Protein AF-A0A3Q4IBS6-F1 (afdb_monomer)

Organism: Neolamprologus brichardi (NCBI:txid32507)

InterPro domains:
  IPR001506 Peptidase M12A [PF01400] (56-153)
  IPR001506 Peptidase M12A [PR00480] (46-64)
  IPR001506 Peptidase M12A [PR00480] (65-82)
  IPR001506 Peptidase M12A [PR00480] (101-116)
  IPR001506 Peptidase M12A [PR00480] (140-153)
  IPR001506 Peptidase M12A [PS51864] (1-155)
  IPR006026 Peptidase, metallopeptidase [SM00235] (3-106)
  IPR024079 Metallopeptidase, catalytic domain superfamily [G3DSA:3.40.390.10] (32-155)

pLDDT: mean 76.87, std 23.4, range [33.5, 98.38]

Solvent-accessible surface area (backbone atoms only — not comparable to full-atom values): 9481 Å² total; per-residue (Å²): 112,81,68,61,60,57,56,59,58,55,57,60,57,64,72,73,66,75,85,84,50,72,68,61,52,52,56,50,49,54,59,54,55,68,62,61,77,82,52,80,96,73,50,75,64,55,70,47,42,32,57,45,52,45,51,48,40,45,75,73,68,52,71,49,48,68,20,33,70,68,29,77,76,43,36,46,75,36,69,92,28,37,39,75,89,48,48,76,81,60,45,66,41,97,53,84,61,81,94,54,81,89,54,56,61,22,40,46,17,66,35,38,35,56,63,26,71,42,87,80,24,61,17,46,41,41,44,94,55,66,80,61,71,49,33,48,49,88,50,76,27,75,65,49,54,48,49,53,32,63,75,70,63,58,73,83,83,84,123

Secondary structure (DSSP, 8-state):
-TTHHHHHHHHHHHTS---S-HHHHHHHHHHHHHHSSSS-S--HHHHHHHHHHHHHHHHTT---GGGSTTGGGTEEE-GGGB-GGGHHHHSPP----TT----TT-TTSPPTTTTBSSTT---EEESS-TT------SS--HHHHHHHHHHHTPPP---

Sequence (159 aa):
RKKQNKLQGNIITALLDDKTNFTAFYTLFFLLSFTVYIFSCSSLLGRIGDMQVVSLLHALGFYHEHTRSDRDQYIRVNWQNIIKYYYIDVYKKDSYNLNTKYDYSSVMHYGRTAFGITPQSETLTPIPNPNVPIGQNVGMSDIDILRVNILYKCKKYTG

Mean predicted aligned error: 13.79 Å

Radius of gyration: 20.55 Å; Cα contacts (8 Å, |Δi|>4): 164; chains: 1; bounding box: 35×49×47 Å

Nearest PDB structures (foldseek):
  3vtg-assembly1_A  TM=9.857E-01  e=2.477E-14  Oryzias latipes
  3lqb-assembly1_A  TM=9.936E-01  e=3.152E-13  Danio rerio
  3edg-assembly1_A  TM=9.488E-01  e=1.247E-09  Homo sapiens
  6bsl-assembly2_B  TM=9.496E-01  e=4.032E-09  Homo sapiens
  3edi-assembly1_A  TM=9.451E-01  e=7.252E-09  Homo sapiens

Foldseek 3Di:
DVVVVVVVVVVVVVVPPPPPPPPVVVVVVVVVVVVPPPDDPDDVVLVVVLVVQLVVLVVVPDAALQQAPCNVVWKDFPVVFADPVCVVNNHHDDDPLLPDDRDQPASSYQFQQPRGPDSPRRGIATPPDRPRGHHDSNDGDPRSVVSSCSSVVPDPPPD

Structure (mmCIF, N/CA/C/O backbone):
data_AF-A0A3Q4IBS6-F1
#
_entry.id   AF-A0A3Q4IBS6-F1
#
loop_
_atom_site.group_PDB
_atom_site.id
_atom_site.type_symbol
_atom_site.label_atom_id
_atom_site.label_alt_id
_atom_site.label_comp_id
_atom_site.label_asym_id
_atom_site.label_entity_id
_atom_site.label_seq_id
_atom_site.pdbx_PDB_ins_code
_atom_site.Cartn_x
_atom_site.Cartn_y
_atom_site.Cartn_z
_atom_site.occupancy
_atom_site.B_iso_or_equiv
_atom_site.auth_seq_id
_atom_site.auth_comp_id
_atom_site.auth_asym_id
_atom_site.auth_atom_id
_atom_site.pdbx_PDB_model_num
ATOM 1 N N . ARG A 1 1 ? 14.686 -3.847 27.732 1.00 46.44 1 ARG A N 1
ATOM 2 C CA . ARG A 1 1 ? 13.373 -3.153 27.638 1.00 46.44 1 ARG A CA 1
ATOM 3 C C . ARG A 1 1 ? 13.141 -2.086 28.719 1.00 46.44 1 ARG A C 1
ATOM 5 O O . ARG A 1 1 ? 12.964 -0.947 28.333 1.00 46.44 1 ARG A O 1
ATOM 12 N N . LYS A 1 2 ? 13.224 -2.346 30.038 1.00 35.75 2 LYS A N 1
ATOM 13 C CA . LYS A 1 2 ? 13.011 -1.277 31.057 1.00 35.75 2 LYS A CA 1
ATOM 14 C C . LYS A 1 2 ? 14.108 -0.186 31.143 1.00 35.75 2 LYS A C 1
ATOM 16 O O . LYS A 1 2 ? 13.806 0.919 31.569 1.00 35.75 2 LYS A O 1
ATOM 21 N N . LYS A 1 3 ? 15.356 -0.447 30.716 1.00 36.72 3 LYS A N 1
ATOM 22 C CA . LYS A 1 3 ? 16.445 0.563 30.720 1.00 36.72 3 LYS A CA 1
ATOM 23 C C . LYS A 1 3 ? 16.467 1.499 29.495 1.00 36.72 3 LYS A C 1
ATOM 25 O O . LYS A 1 3 ? 16.855 2.647 29.649 1.00 36.72 3 LYS A O 1
ATOM 30 N N . GLN A 1 4 ? 16.004 1.061 28.320 1.00 36.91 4 GLN A N 1
ATOM 31 C CA . GLN A 1 4 ? 15.943 1.914 27.115 1.00 36.91 4 GLN A CA 1
ATOM 32 C C . GLN A 1 4 ? 14.829 2.969 27.204 1.00 36.91 4 GLN A C 1
ATOM 34 O O . GLN A 1 4 ? 15.048 4.117 26.833 1.00 36.91 4 GLN A O 1
ATOM 39 N N . ASN A 1 5 ? 13.691 2.628 27.818 1.00 41.47 5 ASN A N 1
ATOM 40 C CA . ASN A 1 5 ? 12.583 3.573 28.004 1.00 41.47 5 ASN A CA 1
ATOM 41 C C . ASN A 1 5 ? 12.899 4.687 29.020 1.00 41.47 5 ASN A C 1
ATOM 43 O O . ASN A 1 5 ? 12.284 5.745 28.975 1.00 41.47 5 ASN A O 1
ATOM 47 N N . LYS A 1 6 ? 13.867 4.477 29.925 1.00 36.72 6 LYS A N 1
ATOM 48 C CA . LYS A 1 6 ? 14.287 5.497 30.901 1.00 36.72 6 LYS A CA 1
ATOM 49 C C . LYS A 1 6 ? 15.251 6.525 30.293 1.00 36.72 6 LYS A C 1
ATOM 51 O O . LYS A 1 6 ? 15.278 7.664 30.739 1.00 36.72 6 LYS A O 1
ATOM 56 N N . LEU A 1 7 ? 16.007 6.139 29.261 1.00 39.44 7 LEU A N 1
ATOM 57 C CA . LEU A 1 7 ? 16.933 7.035 28.564 1.00 39.44 7 LEU A CA 1
ATOM 58 C C . LEU A 1 7 ? 16.190 7.984 27.604 1.00 39.44 7 LEU A C 1
ATOM 60 O O . LEU A 1 7 ? 16.536 9.155 27.523 1.00 39.44 7 LEU A O 1
ATOM 64 N N . GLN A 1 8 ? 15.131 7.505 26.938 1.00 44.03 8 GLN A N 1
ATOM 65 C CA . GLN A 1 8 ? 14.317 8.323 26.024 1.00 44.03 8 GLN A CA 1
ATOM 66 C C . GLN A 1 8 ? 13.435 9.355 26.746 1.00 44.03 8 GLN A C 1
ATOM 68 O O . GLN A 1 8 ? 13.239 10.448 26.226 1.00 44.03 8 GLN A O 1
ATOM 73 N N . GLY A 1 9 ? 12.959 9.051 27.959 1.00 40.91 9 GLY A N 1
ATOM 74 C CA . GLY A 1 9 ? 12.194 10.010 28.765 1.00 40.91 9 GLY A CA 1
ATOM 75 C C . GLY A 1 9 ? 13.018 11.207 29.255 1.00 40.91 9 GLY A C 1
ATOM 76 O O . GLY A 1 9 ? 12.479 12.300 29.365 1.00 40.91 9 GLY A O 1
ATOM 77 N N . ASN A 1 10 ? 14.323 11.026 29.489 1.00 46.34 10 ASN A N 1
ATOM 78 C CA . ASN A 1 10 ? 15.194 12.072 30.042 1.00 46.34 10 ASN A CA 1
ATOM 79 C C . ASN A 1 10 ? 15.693 13.092 29.003 1.00 46.34 10 ASN A C 1
ATOM 81 O O . ASN A 1 10 ? 16.107 14.184 29.376 1.00 46.34 10 ASN A O 1
ATOM 85 N N . ILE A 1 11 ? 15.672 12.754 27.710 1.00 48.78 11 ILE A N 1
ATOM 86 C CA . ILE A 1 11 ? 16.112 13.666 26.638 1.00 48.78 11 ILE A CA 1
ATOM 87 C C . ILE A 1 11 ? 15.018 14.699 26.322 1.00 48.78 11 ILE A C 1
ATOM 89 O O . ILE A 1 11 ? 15.320 15.850 26.025 1.00 48.78 11 ILE A O 1
ATOM 93 N N . ILE A 1 12 ? 13.745 14.310 26.440 1.00 49.41 12 ILE A N 1
ATOM 94 C CA . ILE A 1 12 ? 12.601 15.188 26.153 1.00 49.41 12 ILE A CA 1
ATOM 95 C C . ILE A 1 12 ? 12.422 16.243 27.256 1.00 49.41 12 ILE A C 1
ATOM 97 O O . ILE A 1 12 ? 12.109 17.390 26.955 1.00 49.41 12 ILE A O 1
ATOM 101 N N . THR A 1 13 ? 12.687 15.902 28.520 1.00 46.09 13 THR A N 1
ATOM 102 C CA . THR A 1 13 ? 12.657 16.871 29.628 1.00 46.09 13 THR A CA 1
ATOM 103 C C . THR A 1 13 ? 13.809 17.873 29.578 1.00 46.09 13 THR A C 1
ATOM 105 O O . THR A 1 13 ? 13.608 19.023 29.947 1.00 46.09 13 THR A O 1
ATOM 108 N N . ALA A 1 14 ? 14.979 17.493 29.057 1.00 46.28 14 ALA A N 1
ATOM 109 C CA . ALA A 1 14 ? 16.118 18.406 28.918 1.00 46.28 14 ALA A CA 1
ATOM 110 C C . ALA A 1 14 ? 15.923 19.478 27.825 1.00 46.28 14 ALA A C 1
ATOM 112 O O . ALA A 1 14 ? 16.554 20.528 27.882 1.00 46.28 14 ALA A O 1
ATOM 113 N N . LEU A 1 15 ? 15.041 19.240 26.847 1.00 45.81 15 LEU A N 1
ATOM 114 C CA . LEU A 1 15 ? 14.749 20.188 25.761 1.00 45.81 15 LEU A CA 1
ATOM 115 C C . LEU A 1 15 ? 13.682 21.235 26.119 1.00 45.81 15 LEU A C 1
ATOM 117 O O . LEU A 1 15 ? 13.522 22.205 25.385 1.00 45.81 15 LEU A O 1
ATOM 121 N N . LEU A 1 16 ? 12.950 21.051 27.222 1.00 47.16 16 LEU A N 1
ATOM 122 C CA . LEU A 1 16 ? 11.844 21.930 27.623 1.00 47.16 16 LEU A CA 1
ATOM 123 C C . LEU A 1 16 ? 12.203 22.917 28.746 1.00 47.16 16 LEU A C 1
ATOM 125 O O . LEU A 1 16 ? 11.381 23.775 29.062 1.00 47.16 16 LEU A O 1
ATOM 129 N N . ASP A 1 17 ? 13.401 22.822 29.332 1.00 46.03 17 ASP A N 1
ATOM 130 C CA . ASP A 1 17 ? 13.779 23.600 30.525 1.00 46.03 17 ASP A CA 1
ATOM 131 C C . ASP A 1 17 ? 14.688 24.812 30.245 1.00 46.03 17 ASP A C 1
ATOM 133 O O . ASP A 1 17 ? 14.954 25.611 31.146 1.00 46.03 17 ASP A O 1
ATOM 137 N N . ASP A 1 18 ? 15.139 25.014 29.003 1.00 44.94 18 ASP A N 1
ATOM 138 C CA . ASP A 1 18 ? 16.001 26.154 28.677 1.00 44.94 18 ASP A CA 1
ATOM 139 C C . ASP A 1 18 ? 15.172 27.422 28.390 1.00 44.94 18 ASP A C 1
ATOM 141 O O . ASP A 1 18 ? 14.809 27.752 27.259 1.00 44.94 18 ASP A O 1
ATOM 145 N N . LYS A 1 19 ? 14.821 28.139 29.463 1.00 52.09 19 LYS A N 1
ATOM 146 C CA . LYS A 1 19 ? 14.021 29.380 29.458 1.00 52.09 19 LYS A CA 1
ATOM 147 C C . LYS A 1 19 ? 14.770 30.627 28.958 1.00 52.09 19 LYS A C 1
ATOM 149 O O . LYS A 1 19 ? 14.396 31.742 29.318 1.00 52.09 19 LYS A O 1
ATOM 154 N N . THR A 1 20 ? 15.812 30.496 28.143 1.00 53.62 20 THR A N 1
ATOM 155 C CA . THR A 1 20 ? 16.696 31.632 27.820 1.00 53.62 20 THR A CA 1
ATOM 156 C C . THR A 1 20 ? 16.458 32.315 26.471 1.00 53.62 20 THR A C 1
ATOM 158 O O . THR A 1 20 ? 17.222 33.210 26.127 1.00 53.62 20 THR A O 1
ATOM 161 N N . ASN A 1 21 ? 15.395 32.009 25.708 1.00 55.44 21 ASN A N 1
ATOM 162 C CA . ASN A 1 21 ? 15.214 32.669 24.399 1.00 55.44 21 ASN A CA 1
ATOM 163 C C . ASN A 1 21 ? 13.767 32.936 23.946 1.00 55.44 21 ASN A C 1
ATOM 165 O O . ASN A 1 21 ? 13.372 32.666 22.811 1.00 55.44 21 ASN A O 1
ATOM 169 N N . PHE A 1 22 ? 12.969 33.549 24.821 1.00 51.84 22 PHE A N 1
ATOM 170 C CA . PHE A 1 22 ? 11.589 33.945 24.505 1.00 51.84 22 PHE A CA 1
ATOM 171 C C . PHE A 1 22 ? 11.495 35.012 23.388 1.00 51.84 22 PHE A C 1
ATOM 173 O O . PHE A 1 22 ? 10.542 35.030 22.612 1.00 51.84 22 PHE A O 1
ATOM 180 N N . THR A 1 23 ? 12.511 35.869 23.243 1.00 50.31 23 THR A N 1
ATOM 181 C CA . THR A 1 23 ? 12.593 36.906 22.196 1.00 50.31 23 THR A CA 1
ATOM 182 C C . THR A 1 23 ? 13.031 36.367 20.834 1.00 50.31 23 THR A C 1
ATOM 184 O O . THR A 1 23 ? 12.546 36.856 19.816 1.00 50.31 23 THR A O 1
ATOM 187 N N . ALA A 1 24 ? 13.874 35.329 20.788 1.00 50.22 24 ALA A N 1
ATOM 188 C CA . ALA A 1 24 ? 14.234 34.647 19.541 1.00 50.22 24 ALA A CA 1
ATOM 189 C C . ALA A 1 24 ? 13.064 33.823 18.975 1.00 50.22 24 ALA A C 1
ATOM 191 O O . ALA A 1 24 ? 12.914 33.698 17.762 1.00 50.22 24 ALA A O 1
ATOM 192 N N . PHE A 1 25 ? 12.194 33.305 19.847 1.00 52.12 25 PHE A N 1
ATOM 193 C CA . PHE A 1 25 ? 11.015 32.543 19.437 1.00 52.12 25 PHE A CA 1
ATOM 194 C C . PHE A 1 25 ? 9.974 33.430 18.738 1.00 52.12 25 PHE A C 1
ATOM 196 O O . PHE A 1 25 ? 9.426 33.044 17.710 1.00 52.12 25 PHE A O 1
ATOM 203 N N . TYR A 1 26 ? 9.748 34.649 19.240 1.00 50.78 26 TYR A N 1
ATOM 204 C CA . TYR A 1 26 ? 8.784 35.589 18.655 1.00 50.78 26 TYR A CA 1
ATOM 205 C C . TYR A 1 26 ? 9.251 36.200 17.329 1.00 50.78 26 TYR A C 1
ATOM 207 O O . TYR A 1 26 ? 8.440 36.355 16.416 1.00 50.78 26 TYR A O 1
ATOM 215 N N . THR A 1 27 ? 10.541 36.514 17.182 1.00 52.41 27 THR A N 1
ATOM 216 C CA . THR A 1 27 ? 11.083 37.037 15.915 1.00 52.41 27 THR A CA 1
ATOM 217 C C . THR A 1 27 ? 11.102 35.967 14.826 1.00 52.41 27 THR A C 1
ATOM 219 O O . THR A 1 27 ? 10.762 36.260 13.679 1.00 52.41 27 THR A O 1
ATOM 222 N N . LEU A 1 28 ? 11.383 34.710 15.186 1.00 48.91 28 LEU A N 1
ATOM 223 C CA . LEU A 1 28 ? 11.278 33.571 14.275 1.00 48.91 28 LEU A CA 1
ATOM 224 C C . LEU A 1 28 ? 9.816 33.289 13.884 1.00 48.91 28 LEU A C 1
ATOM 226 O O . LEU A 1 28 ? 9.538 33.023 12.719 1.00 48.91 28 LEU A O 1
ATOM 230 N N . PHE A 1 29 ? 8.869 33.428 14.818 1.00 50.19 29 PHE A N 1
ATOM 231 C CA . PHE A 1 29 ? 7.439 33.252 14.545 1.00 50.19 29 PHE A CA 1
ATOM 232 C C . PHE A 1 29 ? 6.873 34.358 13.635 1.00 50.19 29 PHE A C 1
ATOM 234 O O . PHE A 1 29 ? 6.112 34.064 12.713 1.00 50.19 29 PHE A O 1
ATOM 241 N N . PHE A 1 30 ? 7.285 35.620 13.814 1.00 49.28 30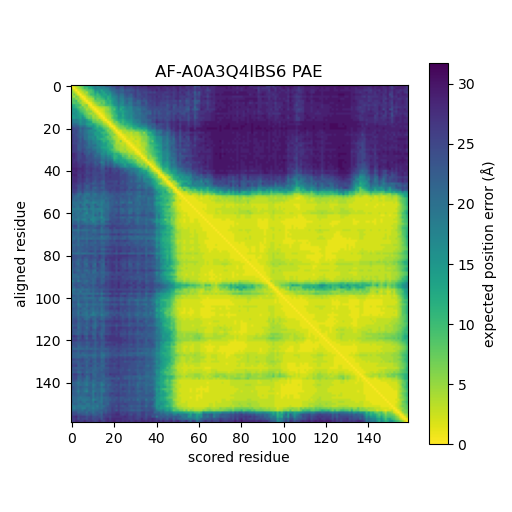 PHE A N 1
ATOM 242 C CA . PHE A 1 30 ? 6.863 36.731 12.945 1.00 49.28 30 PHE A CA 1
ATOM 243 C C . PHE A 1 30 ? 7.458 36.651 11.528 1.00 49.28 30 PHE A C 1
ATOM 245 O O . PHE A 1 30 ? 6.760 36.937 10.554 1.00 49.28 30 PHE A O 1
ATOM 252 N N . LEU A 1 31 ? 8.709 36.198 11.384 1.00 46.12 31 LEU A N 1
ATOM 253 C CA . LEU A 1 31 ? 9.345 35.984 10.075 1.00 46.12 31 LEU A CA 1
ATOM 254 C C . LEU A 1 31 ? 8.794 34.746 9.340 1.00 46.12 31 LEU A C 1
ATOM 256 O O . LEU A 1 31 ? 8.671 34.760 8.112 1.00 46.12 31 LEU A O 1
ATOM 260 N N . LEU A 1 32 ? 8.381 33.707 10.075 1.00 45.28 32 LEU A N 1
ATOM 261 C CA . LEU A 1 32 ? 7.654 32.556 9.522 1.00 45.28 32 LEU A CA 1
ATOM 262 C C . LEU A 1 32 ? 6.211 32.910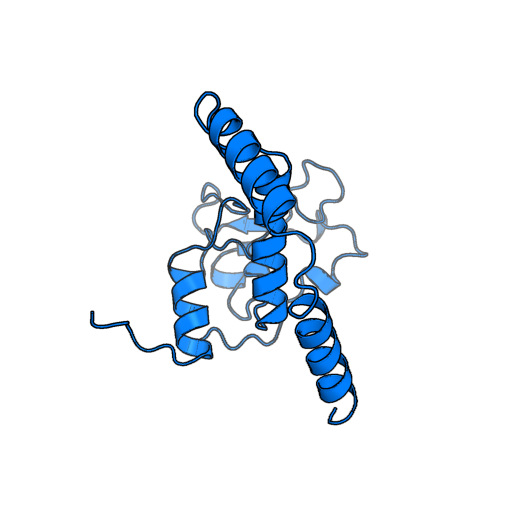 9.131 1.00 45.28 32 LEU A C 1
ATOM 264 O O . LEU A 1 32 ? 5.677 32.335 8.191 1.00 45.28 32 LEU A O 1
ATOM 268 N N . SER A 1 33 ? 5.584 33.890 9.787 1.00 46.19 33 SER A N 1
ATOM 269 C CA . SER A 1 33 ? 4.208 34.306 9.469 1.00 46.19 33 SER A CA 1
ATOM 270 C C . SER A 1 33 ? 4.114 35.117 8.170 1.00 46.19 33 SER A C 1
ATOM 272 O O . SER A 1 33 ? 3.136 34.995 7.436 1.00 46.19 33 SER A O 1
ATOM 274 N N . PHE A 1 34 ? 5.146 35.900 7.833 1.00 38.06 34 PHE A N 1
ATOM 275 C CA . PHE A 1 34 ? 5.176 36.703 6.600 1.00 38.06 34 PHE A CA 1
ATOM 276 C C . PHE A 1 34 ? 5.496 35.891 5.333 1.00 38.06 34 PHE A C 1
ATOM 278 O O . PHE A 1 34 ? 5.142 36.303 4.232 1.00 38.06 34 PHE A O 1
ATOM 285 N N . THR A 1 35 ? 6.121 34.718 5.468 1.00 40.62 35 THR A N 1
ATOM 286 C CA . THR A 1 35 ? 6.454 33.832 4.335 1.00 40.62 35 THR A CA 1
ATOM 287 C C . THR A 1 35 ? 5.346 32.833 3.990 1.00 40.62 35 THR A C 1
ATOM 289 O O . THR A 1 35 ? 5.343 32.280 2.893 1.00 40.62 35 THR A O 1
ATOM 292 N N . VAL A 1 36 ? 4.365 32.645 4.876 1.00 42.59 36 VAL A N 1
ATOM 293 C CA . VAL A 1 36 ? 3.233 31.723 4.675 1.00 42.59 36 VAL A CA 1
ATOM 294 C C . VAL A 1 36 ? 2.136 32.316 3.778 1.00 42.59 36 VAL A C 1
ATOM 296 O O . VAL A 1 36 ? 1.364 31.565 3.190 1.00 42.59 36 VAL A O 1
ATOM 299 N N . TYR A 1 37 ? 2.061 33.642 3.619 1.00 34.88 37 TYR A N 1
ATOM 300 C CA . TYR A 1 37 ? 0.877 34.277 3.021 1.00 34.88 37 TYR A CA 1
ATOM 301 C C . TYR A 1 37 ? 0.904 34.460 1.492 1.00 34.88 37 TYR A C 1
ATOM 303 O O . TYR A 1 37 ? -0.099 34.883 0.927 1.00 34.88 37 TYR A O 1
ATOM 311 N N . ILE A 1 38 ? 2.013 34.167 0.798 1.00 41.03 38 ILE A N 1
ATOM 312 C CA . ILE A 1 38 ? 2.137 34.504 -0.641 1.00 41.03 38 ILE A CA 1
ATOM 313 C C . ILE A 1 38 ? 2.384 33.294 -1.554 1.00 41.03 38 ILE A C 1
ATOM 315 O O . ILE A 1 38 ? 2.096 33.370 -2.745 1.00 41.03 38 ILE A O 1
ATOM 319 N N . PHE A 1 39 ? 2.808 32.140 -1.037 1.00 33.50 39 PHE A N 1
ATOM 320 C CA . PHE A 1 39 ? 2.999 30.954 -1.872 1.00 33.50 39 PHE A CA 1
ATOM 321 C C . PHE A 1 39 ? 2.354 29.734 -1.228 1.00 33.50 39 PHE A C 1
ATOM 323 O O . PHE A 1 39 ? 2.683 29.363 -0.104 1.00 33.50 39 PHE A O 1
ATOM 330 N N . SER A 1 40 ? 1.422 29.127 -1.967 1.00 37.69 40 SER A N 1
ATOM 331 C CA . SER A 1 40 ? 0.805 27.832 -1.692 1.00 37.69 40 SER A CA 1
ATOM 332 C C . SER A 1 40 ? 1.788 26.877 -1.013 1.00 37.69 40 SER A C 1
ATOM 334 O O . SER A 1 40 ? 2.902 26.689 -1.498 1.00 37.69 40 SER A O 1
ATOM 336 N N . CYS A 1 41 ? 1.373 26.300 0.119 1.00 38.22 41 CYS A N 1
ATOM 337 C CA . CYS A 1 41 ? 2.178 25.432 0.977 1.00 38.22 41 CYS A CA 1
ATOM 338 C C . CYS A 1 41 ? 2.866 24.324 0.159 1.00 38.22 41 CYS A C 1
ATOM 340 O O . CYS A 1 41 ? 2.261 23.333 -0.236 1.00 38.22 41 CYS A O 1
ATOM 342 N N . SER A 1 42 ? 4.137 24.533 -0.164 1.00 45.72 42 SER A N 1
ATOM 343 C CA . SER A 1 42 ? 4.987 23.602 -0.907 1.00 45.72 42 SER A CA 1
ATOM 344 C C . SER A 1 42 ? 6.428 23.826 -0.465 1.00 45.72 42 SER A C 1
ATOM 346 O O . SER A 1 42 ? 7.301 24.190 -1.248 1.00 45.72 42 SER A O 1
ATOM 348 N N . SER A 1 43 ? 6.681 23.668 0.835 1.00 42.66 43 SER A N 1
ATOM 349 C CA . SER A 1 43 ? 8.048 23.610 1.348 1.00 42.66 43 SER A CA 1
ATOM 350 C C . SER A 1 43 ? 8.634 22.215 1.098 1.00 42.66 43 SER A C 1
ATOM 352 O O . SER A 1 43 ? 7.923 21.209 1.106 1.00 42.66 43 SER A O 1
ATOM 354 N N . LEU A 1 44 ? 9.956 22.133 0.921 1.00 40.25 44 LEU A N 1
ATOM 355 C CA . LEU A 1 44 ? 10.701 20.866 0.893 1.00 40.25 44 LEU A CA 1
ATOM 356 C C . LEU A 1 44 ? 10.427 20.028 2.162 1.00 40.25 44 LEU A C 1
ATOM 358 O O . LEU A 1 44 ? 10.431 18.803 2.105 1.00 40.25 44 LEU A O 1
ATOM 362 N N . LEU A 1 45 ? 10.106 20.697 3.279 1.00 42.25 45 LEU A N 1
ATOM 363 C CA . LEU A 1 45 ? 9.634 20.079 4.516 1.00 42.25 45 LEU A CA 1
ATOM 364 C C . LEU A 1 45 ? 8.281 19.376 4.370 1.00 42.25 45 LEU A C 1
ATOM 366 O O . LEU A 1 45 ? 8.101 18.359 5.018 1.00 42.25 45 LEU A O 1
ATOM 370 N N . GLY A 1 46 ? 7.357 19.862 3.536 1.00 40.00 46 GLY A N 1
ATOM 371 C CA . GLY A 1 46 ? 6.105 19.158 3.227 1.00 40.00 46 GLY A CA 1
ATOM 372 C C . GLY A 1 46 ? 6.362 17.863 2.456 1.00 40.00 46 GLY A C 1
ATOM 373 O O . GLY A 1 46 ? 5.878 16.808 2.840 1.00 40.00 46 GLY A O 1
ATOM 374 N N . ARG A 1 47 ? 7.263 17.913 1.463 1.00 39.12 47 ARG A N 1
ATOM 375 C CA . ARG A 1 47 ? 7.696 16.730 0.691 1.00 39.12 47 ARG A CA 1
ATOM 376 C C . ARG A 1 47 ? 8.452 15.698 1.544 1.00 39.12 47 ARG A C 1
ATOM 378 O O . ARG A 1 47 ? 8.441 14.512 1.230 1.00 39.12 47 ARG A O 1
ATOM 385 N N . ILE A 1 48 ? 9.115 16.148 2.615 1.00 44.66 48 ILE A N 1
ATOM 386 C CA . ILE A 1 48 ? 9.701 15.293 3.663 1.00 44.66 48 ILE A CA 1
ATOM 387 C C . ILE A 1 48 ? 8.627 14.865 4.682 1.00 44.66 48 ILE A C 1
ATOM 389 O O . ILE A 1 48 ? 8.693 13.752 5.193 1.00 44.66 48 ILE A O 1
ATOM 393 N N . GLY A 1 49 ? 7.634 15.709 4.967 1.00 48.66 49 GLY A N 1
ATOM 394 C CA . GLY A 1 49 ? 6.533 15.478 5.908 1.00 48.66 49 GLY A CA 1
ATOM 395 C C . GLY A 1 49 ? 5.705 14.250 5.549 1.00 48.66 49 GLY A C 1
ATOM 396 O O . GLY A 1 49 ? 5.383 13.441 6.410 1.00 48.66 49 GLY A O 1
ATOM 397 N N . ASP A 1 50 ? 5.502 14.026 4.262 1.00 58.19 50 ASP A N 1
ATOM 398 C CA . ASP A 1 50 ? 4.877 12.827 3.705 1.00 58.19 50 ASP A CA 1
ATOM 399 C C . ASP A 1 50 ? 5.628 11.535 4.092 1.00 58.19 50 ASP A C 1
ATOM 401 O O . ASP A 1 50 ? 5.051 10.554 4.570 1.00 58.19 50 ASP A O 1
ATOM 405 N N . MET A 1 51 ? 6.962 11.560 3.993 1.00 66.69 51 MET A N 1
ATOM 406 C CA . MET A 1 51 ? 7.828 10.475 4.469 1.00 66.69 51 MET A CA 1
ATOM 407 C C . MET A 1 51 ? 7.826 10.369 6.005 1.00 66.69 51 MET A C 1
ATOM 409 O O . MET A 1 51 ? 7.980 9.269 6.550 1.00 66.69 51 MET A O 1
ATOM 413 N N . GLN A 1 52 ? 7.625 11.483 6.720 1.00 77.25 52 GLN A N 1
ATOM 414 C CA . GLN A 1 52 ? 7.473 11.484 8.179 1.00 77.25 52 GLN A CA 1
ATOM 415 C C . GLN A 1 52 ? 6.180 10.782 8.609 1.00 77.25 52 GLN A C 1
ATOM 417 O O . GLN A 1 52 ? 6.225 10.022 9.574 1.00 77.25 52 GLN A O 1
ATOM 422 N N . VAL A 1 53 ? 5.064 10.955 7.888 1.00 84.38 53 VAL A N 1
ATOM 423 C CA . VAL A 1 53 ? 3.795 10.259 8.181 1.00 84.38 53 VAL A CA 1
ATOM 424 C C . VAL A 1 53 ? 3.971 8.745 8.059 1.00 84.38 53 VAL A C 1
ATOM 426 O O . VAL A 1 53 ? 3.633 8.012 8.989 1.00 84.38 53 VAL A O 1
ATOM 429 N N . VAL A 1 54 ? 4.576 8.273 6.965 1.00 87.44 54 VAL A N 1
ATOM 430 C CA . VAL A 1 54 ? 4.884 6.842 6.773 1.00 87.44 54 VAL A CA 1
ATOM 431 C C . VAL A 1 54 ? 5.793 6.318 7.888 1.00 87.44 54 VAL A C 1
ATOM 433 O O . VAL A 1 54 ? 5.555 5.250 8.452 1.00 87.44 54 VAL A O 1
ATOM 436 N N . SER A 1 55 ? 6.824 7.085 8.251 1.00 87.31 55 SER A N 1
ATOM 437 C CA . SER A 1 55 ? 7.760 6.712 9.319 1.00 87.31 55 SER A CA 1
ATOM 438 C C . SER A 1 55 ? 7.082 6.643 10.690 1.00 87.31 55 SER A C 1
ATOM 440 O O . SER A 1 55 ? 7.363 5.737 11.475 1.00 87.31 55 SER A O 1
ATOM 442 N N . LEU A 1 56 ? 6.158 7.564 10.974 1.00 89.50 56 LEU A N 1
ATOM 443 C CA . LEU A 1 56 ? 5.360 7.563 12.195 1.00 89.50 56 LEU A CA 1
ATOM 444 C C . LEU A 1 56 ? 4.432 6.347 12.244 1.00 89.50 56 LEU A C 1
ATOM 446 O O . LEU A 1 56 ? 4.390 5.663 13.261 1.00 89.50 56 LEU A O 1
ATOM 450 N N . LEU A 1 57 ? 3.736 6.026 11.152 1.00 90.81 57 LEU A N 1
ATOM 451 C CA . LEU A 1 57 ? 2.874 4.843 11.083 1.00 90.81 57 LEU A CA 1
ATOM 452 C C . LEU A 1 57 ? 3.670 3.544 11.267 1.00 90.81 57 LEU A C 1
ATOM 454 O O . LEU A 1 57 ? 3.231 2.664 12.009 1.00 90.81 57 LEU A O 1
ATOM 458 N N . HIS A 1 58 ? 4.877 3.445 10.701 1.00 91.19 58 HIS A N 1
ATOM 459 C CA . HIS A 1 58 ? 5.791 2.341 11.006 1.00 91.19 58 HIS A CA 1
ATOM 460 C C . HIS A 1 58 ? 6.146 2.275 12.500 1.00 91.19 58 HIS A C 1
ATOM 462 O O . HIS A 1 58 ? 6.114 1.193 13.087 1.00 91.19 58 HIS A O 1
ATOM 468 N N . ALA A 1 59 ? 6.443 3.412 13.141 1.00 90.38 59 ALA A N 1
ATOM 469 C CA . ALA A 1 59 ? 6.732 3.467 14.578 1.00 90.38 59 ALA A CA 1
ATOM 470 C C . ALA A 1 59 ? 5.519 3.076 15.446 1.00 90.38 59 ALA A C 1
ATOM 472 O O . ALA A 1 59 ? 5.689 2.497 16.520 1.00 90.38 59 ALA A O 1
ATOM 473 N N . LEU A 1 60 ? 4.304 3.342 14.959 1.00 88.56 60 LEU A N 1
ATOM 474 C CA . LEU A 1 60 ? 3.039 2.912 15.562 1.00 88.56 60 LEU A CA 1
ATOM 475 C C . LEU A 1 60 ? 2.705 1.430 15.288 1.00 88.56 60 LEU A C 1
ATOM 477 O O . LEU A 1 60 ? 1.743 0.904 15.843 1.00 88.56 60 LEU A O 1
ATOM 481 N N . GLY A 1 61 ? 3.508 0.736 14.475 1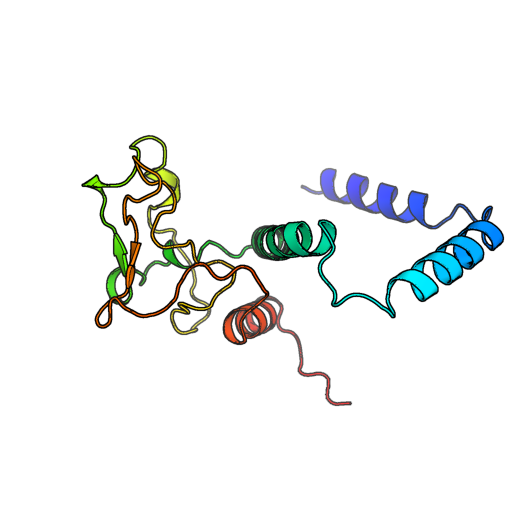.00 88.38 61 GLY A N 1
ATOM 482 C CA . GLY A 1 61 ? 3.386 -0.701 14.224 1.00 88.38 61 GLY A CA 1
ATOM 483 C C . GLY A 1 61 ? 2.592 -1.083 12.973 1.00 88.38 61 GLY A C 1
ATOM 484 O O . GLY A 1 61 ? 2.230 -2.249 12.827 1.00 88.38 61 GLY A O 1
ATOM 485 N N . PHE A 1 62 ? 2.324 -0.143 12.066 1.00 91.19 62 PHE A N 1
ATOM 486 C CA . PHE A 1 62 ? 1.706 -0.446 10.775 1.00 91.19 62 PHE A CA 1
ATOM 487 C C . PHE A 1 62 ? 2.744 -0.952 9.774 1.00 91.19 62 PHE A C 1
ATOM 489 O O . PHE A 1 62 ? 3.897 -0.540 9.812 1.00 91.19 62 PHE A O 1
ATOM 496 N N . TYR A 1 63 ? 2.334 -1.838 8.869 1.00 93.06 63 TYR A N 1
ATOM 497 C CA . TYR A 1 63 ? 3.149 -2.291 7.741 1.00 93.06 63 TYR A CA 1
ATOM 498 C C . TYR A 1 63 ? 2.623 -1.707 6.433 1.00 93.06 63 TYR A C 1
ATOM 500 O O . TYR A 1 63 ? 1.496 -1.219 6.371 1.00 93.06 63 TYR A O 1
ATOM 508 N N . HIS A 1 64 ? 3.433 -1.796 5.379 1.00 95.38 64 HIS A N 1
ATOM 509 C CA . HIS A 1 64 ? 3.012 -1.399 4.044 1.00 95.38 64 HIS A CA 1
ATOM 510 C C . HIS A 1 64 ? 1.782 -2.174 3.570 1.00 95.38 64 HIS A C 1
ATOM 512 O O . HIS A 1 64 ? 1.711 -3.396 3.731 1.00 95.38 64 HIS A O 1
ATOM 518 N N . GLU A 1 65 ? 0.850 -1.473 2.925 1.00 96.56 65 GLU A N 1
ATOM 519 C CA . GLU A 1 65 ? -0.450 -2.029 2.536 1.00 96.56 65 GLU A CA 1
ATOM 520 C C . GLU A 1 65 ? -0.307 -3.227 1.587 1.00 96.56 65 GLU A C 1
ATOM 522 O O . GLU A 1 65 ? -0.984 -4.244 1.745 1.00 96.56 65 GLU A O 1
ATOM 527 N N . HIS A 1 66 ? 0.662 -3.169 0.665 1.00 96.44 66 HIS A N 1
ATOM 528 C CA . HIS A 1 66 ? 0.938 -4.259 -0.275 1.00 96.44 66 HIS A CA 1
ATOM 529 C C . HIS A 1 66 ? 1.458 -5.527 0.412 1.00 96.44 66 HIS A C 1
ATOM 531 O O . HIS A 1 66 ? 1.482 -6.577 -0.224 1.00 9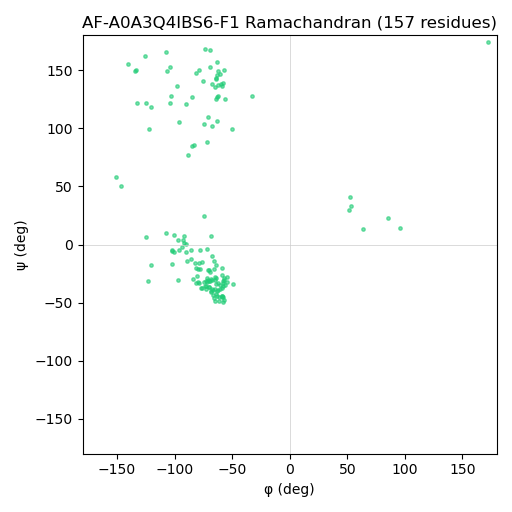6.44 66 HIS A O 1
ATOM 537 N N . THR A 1 67 ? 1.886 -5.469 1.678 1.00 96.06 67 THR A N 1
ATOM 538 C CA . THR A 1 67 ? 2.365 -6.641 2.434 1.00 96.06 67 THR A CA 1
ATOM 539 C C . THR A 1 67 ? 1.267 -7.362 3.205 1.00 96.06 67 THR A C 1
ATOM 541 O O . THR A 1 67 ? 1.559 -8.361 3.858 1.00 96.06 67 THR A O 1
ATOM 544 N N . ARG A 1 68 ? 0.011 -6.908 3.135 1.00 95.94 68 ARG A N 1
ATOM 545 C CA . ARG A 1 68 ? -1.088 -7.561 3.852 1.00 95.94 68 ARG A CA 1
ATOM 546 C C . ARG A 1 68 ? -1.245 -9.036 3.482 1.00 95.94 68 ARG A C 1
ATOM 548 O O . ARG A 1 68 ? -1.007 -9.449 2.346 1.00 95.94 68 ARG A O 1
ATOM 555 N N . SER A 1 69 ? -1.728 -9.828 4.433 1.00 95.25 69 SER A N 1
ATOM 556 C CA . SER A 1 69 ? -2.015 -11.256 4.246 1.00 95.25 69 SER A CA 1
ATOM 557 C C . SER A 1 69 ? -3.028 -11.544 3.119 1.00 95.25 69 SER A C 1
ATOM 559 O O . SER A 1 69 ? -2.893 -12.551 2.419 1.00 95.25 69 SER A O 1
ATOM 561 N N . ASP A 1 70 ? -3.979 -10.631 2.891 1.00 95.75 70 ASP A N 1
ATOM 562 C CA . ASP A 1 70 ? -5.050 -10.700 1.883 1.00 95.75 70 ASP A CA 1
ATOM 563 C C . ASP A 1 70 ? -4.739 -9.941 0.577 1.00 95.75 70 ASP A C 1
ATOM 565 O O . ASP A 1 70 ? -5.575 -9.904 -0.326 1.00 95.75 70 ASP A O 1
ATOM 569 N N . ARG A 1 71 ? -3.534 -9.366 0.430 1.00 96.69 71 ARG A N 1
ATOM 570 C CA . ARG A 1 71 ? -3.184 -8.464 -0.687 1.00 96.69 71 ARG A CA 1
ATOM 571 C C . ARG A 1 71 ? -3.371 -9.067 -2.081 1.00 96.69 71 ARG A C 1
ATOM 573 O O . ARG A 1 71 ? -3.681 -8.335 -3.014 1.00 96.69 71 ARG A O 1
ATOM 580 N N . ASP A 1 72 ? -3.240 -10.385 -2.229 1.00 97.19 72 ASP A N 1
ATOM 581 C CA . ASP A 1 72 ? -3.362 -11.068 -3.527 1.00 97.19 72 ASP A CA 1
ATOM 582 C C . ASP A 1 72 ? -4.798 -11.029 -4.102 1.00 97.19 72 ASP A C 1
ATOM 584 O O . ASP A 1 72 ? -5.003 -11.369 -5.264 1.00 97.19 72 ASP A O 1
ATOM 588 N N . GLN A 1 73 ? -5.796 -10.596 -3.317 1.00 97.44 73 GLN A N 1
ATOM 589 C CA . GLN A 1 73 ? -7.163 -10.334 -3.794 1.00 97.44 73 GLN A CA 1
ATOM 590 C C . GLN A 1 73 ? -7.322 -8.950 -4.453 1.00 97.44 73 GLN A C 1
ATOM 592 O O . GLN A 1 73 ? -8.316 -8.708 -5.136 1.00 97.44 73 GLN A O 1
ATOM 597 N N . TYR A 1 74 ? -6.362 -8.047 -4.239 1.00 98.06 74 TYR A N 1
ATOM 598 C CA . TYR A 1 74 ? -6.453 -6.620 -4.574 1.00 98.06 74 TYR A CA 1
ATOM 599 C C . TYR A 1 74 ? -5.325 -6.167 -5.500 1.00 98.06 74 TYR A C 1
ATOM 601 O O . TYR A 1 74 ? -5.497 -5.288 -6.339 1.00 98.06 74 TYR A O 1
ATOM 609 N N . ILE A 1 75 ? -4.153 -6.783 -5.393 1.00 98.31 75 ILE A N 1
ATOM 610 C CA . ILE A 1 75 ? -3.022 -6.488 -6.262 1.00 98.31 75 ILE A CA 1
ATOM 611 C C . ILE A 1 75 ? -2.385 -7.769 -6.782 1.00 98.31 75 ILE A C 1
ATOM 613 O O . ILE A 1 75 ? -2.345 -8.803 -6.119 1.00 98.31 75 ILE A O 1
ATOM 617 N N . ARG A 1 76 ? -1.812 -7.665 -7.975 1.00 98.31 76 ARG A N 1
ATOM 618 C CA . ARG A 1 76 ? -0.916 -8.654 -8.555 1.00 98.31 76 ARG A CA 1
ATOM 619 C C . ARG A 1 76 ? 0.515 -8.149 -8.441 1.00 98.31 76 ARG A C 1
ATOM 621 O O . ARG A 1 76 ? 0.822 -7.039 -8.876 1.00 98.31 76 ARG A O 1
ATOM 628 N N . VAL A 1 77 ? 1.387 -8.979 -7.877 1.00 98.19 77 VAL A N 1
ATOM 629 C CA . VAL A 1 77 ? 2.826 -8.708 -7.802 1.00 98.19 77 VAL A CA 1
ATOM 630 C C . VAL A 1 77 ? 3.520 -9.284 -9.037 1.00 98.19 77 VAL A C 1
ATOM 632 O O . VAL A 1 77 ? 3.469 -10.489 -9.284 1.00 98.19 77 VAL A O 1
ATOM 635 N N . ASN A 1 78 ? 4.186 -8.427 -9.808 1.00 98.00 78 ASN A N 1
ATOM 636 C CA . ASN A 1 78 ? 4.976 -8.793 -10.982 1.00 98.00 78 ASN A CA 1
ATOM 637 C C . ASN A 1 78 ? 6.416 -9.120 -10.552 1.00 98.00 78 ASN A C 1
ATOM 639 O O . ASN A 1 78 ? 7.326 -8.307 -10.710 1.00 98.00 78 ASN A O 1
ATOM 643 N N . TRP A 1 79 ? 6.629 -10.307 -9.981 1.00 97.62 79 TRP A N 1
ATOM 644 C CA . TRP A 1 79 ? 7.923 -10.739 -9.427 1.00 97.62 79 TRP A CA 1
ATOM 645 C C . TRP A 1 79 ? 9.101 -10.655 -10.404 1.00 97.62 79 TRP A C 1
ATOM 647 O O . TRP A 1 79 ? 10.224 -10.362 -9.996 1.00 97.62 79 TRP A O 1
ATOM 657 N N . GLN A 1 80 ? 8.843 -10.865 -11.694 1.00 97.56 80 GLN A N 1
ATOM 658 C CA . GLN A 1 80 ? 9.829 -10.759 -12.767 1.00 97.56 80 GLN A CA 1
ATOM 659 C C . GLN A 1 80 ? 10.355 -9.331 -12.972 1.00 97.56 80 GLN A C 1
ATOM 661 O O . GLN A 1 80 ? 11.436 -9.156 -13.523 1.00 97.56 80 GLN A O 1
ATOM 666 N N . ASN A 1 81 ? 9.602 -8.325 -12.519 1.00 97.81 81 ASN A N 1
ATOM 667 C CA . ASN A 1 81 ? 9.936 -6.910 -12.648 1.00 97.81 81 ASN A CA 1
ATOM 668 C C . ASN A 1 81 ? 10.627 -6.350 -11.396 1.00 97.81 81 ASN A C 1
ATOM 670 O O . ASN A 1 81 ? 11.039 -5.193 -11.413 1.00 97.81 81 ASN A O 1
ATOM 674 N N . ILE A 1 82 ? 10.752 -7.140 -10.323 1.00 96.81 82 ILE A N 1
ATOM 675 C CA . ILE A 1 82 ? 11.330 -6.721 -9.040 1.00 96.81 82 ILE A CA 1
ATOM 676 C C . ILE A 1 82 ? 12.798 -7.155 -8.958 1.00 96.81 82 ILE A C 1
ATOM 678 O O . ILE A 1 82 ? 13.143 -8.299 -9.267 1.00 96.81 82 ILE A O 1
ATOM 682 N N . ILE A 1 83 ? 13.670 -6.265 -8.481 1.00 96.00 83 ILE A N 1
ATOM 683 C CA . ILE A 1 83 ? 15.068 -6.608 -8.187 1.00 96.00 83 ILE A CA 1
ATOM 684 C C . ILE A 1 83 ? 15.091 -7.645 -7.057 1.00 96.00 83 ILE A C 1
ATOM 686 O O . ILE A 1 83 ? 14.568 -7.392 -5.973 1.00 96.00 83 ILE A O 1
ATOM 690 N N . LYS A 1 84 ? 15.747 -8.794 -7.276 1.00 95.31 84 LYS A N 1
ATOM 691 C CA . LYS A 1 84 ? 15.784 -9.930 -6.325 1.00 95.31 84 LYS A CA 1
ATOM 692 C C . LYS A 1 84 ? 16.143 -9.540 -4.886 1.00 95.31 84 LYS A C 1
ATOM 694 O O . LYS A 1 84 ? 15.615 -10.132 -3.951 1.00 95.31 84 LYS A O 1
ATOM 699 N N . TYR A 1 85 ? 17.007 -8.538 -4.713 1.00 95.25 85 TYR A N 1
ATOM 700 C CA . TYR A 1 85 ? 17.388 -7.996 -3.404 1.00 95.25 85 TYR A CA 1
ATOM 701 C C . TYR A 1 85 ? 16.182 -7.517 -2.571 1.00 95.25 85 TYR A C 1
ATOM 703 O O . TYR A 1 85 ? 16.164 -7.711 -1.361 1.00 95.25 85 TYR A O 1
ATOM 711 N N . TYR A 1 86 ? 15.144 -6.974 -3.213 1.00 94.44 86 TYR A N 1
ATOM 712 C CA . TYR A 1 86 ? 13.954 -6.424 -2.556 1.00 94.44 86 TYR A CA 1
ATOM 713 C C . TYR A 1 86 ? 12.807 -7.429 -2.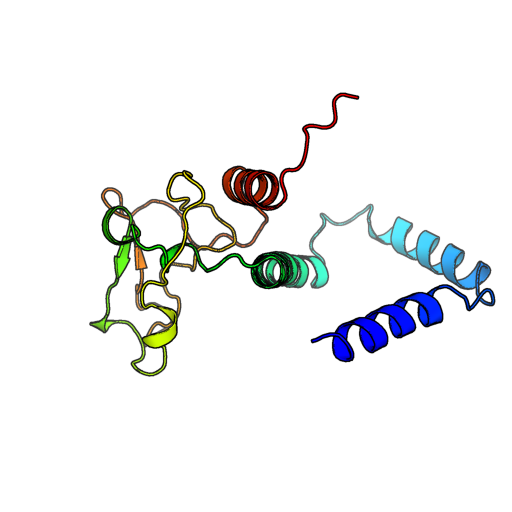375 1.00 94.44 86 TYR A C 1
ATOM 715 O O . TYR A 1 86 ? 11.720 -7.051 -1.948 1.00 94.44 86 TYR A O 1
ATOM 723 N N . TYR A 1 87 ? 12.996 -8.721 -2.675 1.00 93.88 87 TYR A N 1
ATOM 724 C CA . TYR A 1 87 ? 11.914 -9.709 -2.523 1.00 93.88 87 TYR A CA 1
ATOM 725 C C . TYR A 1 87 ? 11.384 -9.771 -1.086 1.00 93.88 87 TYR A C 1
ATOM 727 O O . TYR A 1 87 ? 10.177 -9.904 -0.883 1.00 93.88 87 TYR A O 1
ATOM 735 N N . ILE A 1 88 ? 12.266 -9.606 -0.096 1.00 92.50 88 ILE A N 1
ATOM 736 C CA . ILE A 1 88 ? 11.893 -9.605 1.322 1.00 92.50 88 ILE A CA 1
ATOM 737 C C . ILE A 1 88 ? 10.928 -8.469 1.689 1.00 92.50 88 ILE A C 1
ATOM 739 O O . ILE A 1 88 ? 10.029 -8.677 2.501 1.00 92.50 88 ILE A O 1
ATOM 743 N N . ASP A 1 89 ? 11.049 -7.314 1.034 1.00 91.88 89 ASP A N 1
ATOM 744 C CA . ASP A 1 89 ? 10.195 -6.142 1.259 1.00 91.88 89 ASP A CA 1
ATOM 745 C C . ASP A 1 89 ? 8.826 -6.265 0.570 1.00 91.88 89 ASP A C 1
ATOM 747 O O . ASP A 1 89 ? 7.875 -5.548 0.894 1.00 91.88 89 ASP A O 1
ATOM 751 N N . VAL A 1 90 ? 8.703 -7.197 -0.380 1.00 93.56 90 VAL A N 1
ATOM 752 C CA . VAL A 1 90 ? 7.474 -7.452 -1.143 1.00 93.56 90 VAL A CA 1
ATOM 753 C C . VAL A 1 90 ? 6.727 -8.689 -0.641 1.00 93.56 90 VAL A C 1
ATOM 755 O O . VAL A 1 90 ? 5.540 -8.850 -0.932 1.00 93.56 90 VAL A O 1
ATOM 758 N N . TYR A 1 91 ? 7.353 -9.571 0.139 1.00 95.00 91 TYR A N 1
ATOM 759 C CA . TYR A 1 91 ? 6.636 -10.698 0.734 1.00 95.00 91 TYR A CA 1
ATOM 760 C C . TYR A 1 91 ? 5.533 -10.246 1.697 1.00 95.00 91 TYR A C 1
ATOM 762 O O . TYR A 1 91 ? 5.599 -9.192 2.332 1.00 95.00 91 TYR A O 1
ATOM 770 N N . LYS A 1 92 ? 4.481 -11.069 1.778 1.00 95.31 92 LYS A N 1
ATOM 771 C CA . LYS A 1 92 ? 3.386 -10.851 2.722 1.00 95.31 92 LYS A CA 1
ATOM 772 C C . LYS A 1 92 ? 3.913 -10.958 4.149 1.00 95.31 92 LYS A C 1
ATOM 774 O O . LYS A 1 92 ? 4.753 -11.808 4.443 1.00 95.31 92 LYS A O 1
ATOM 779 N N . LYS A 1 93 ? 3.393 -10.112 5.027 1.00 89.94 93 LYS A N 1
ATOM 780 C CA . LYS A 1 93 ? 3.620 -10.160 6.467 1.00 89.94 93 LYS A CA 1
AT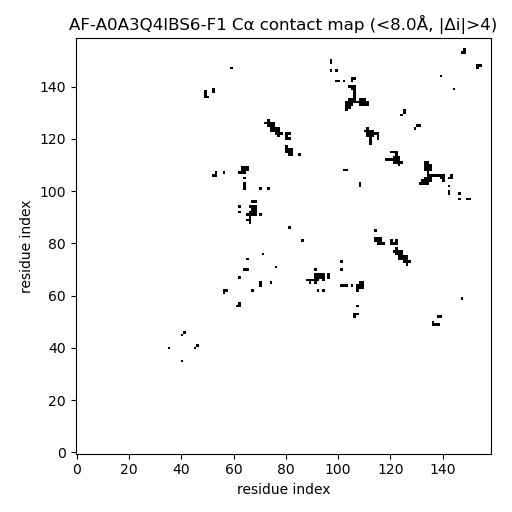OM 781 C C . LYS A 1 93 ? 2.385 -10.738 7.139 1.00 89.94 93 LYS A C 1
ATOM 783 O O . LYS A 1 93 ? 1.273 -10.624 6.622 1.00 89.94 93 LYS A O 1
ATOM 788 N N . ASP A 1 94 ? 2.590 -11.355 8.295 1.00 81.38 94 ASP A N 1
ATOM 789 C CA . ASP A 1 94 ? 1.481 -11.749 9.156 1.00 81.38 94 ASP A CA 1
ATOM 790 C C . ASP A 1 94 ? 0.885 -10.482 9.782 1.00 81.38 94 ASP A C 1
ATOM 792 O O . ASP A 1 94 ? 1.359 -9.967 10.796 1.00 81.38 94 ASP A O 1
ATOM 796 N N . SER A 1 95 ? -0.071 -9.888 9.069 1.00 76.19 95 SER A N 1
ATOM 797 C CA . SER A 1 95 ? -0.736 -8.656 9.463 1.00 76.19 95 SER A CA 1
ATOM 798 C C . SER A 1 95 ? -2.127 -8.965 9.995 1.00 76.19 95 SER A C 1
ATOM 800 O O . SER A 1 95 ? -2.992 -9.487 9.285 1.00 76.19 95 SER A O 1
ATOM 802 N N . TYR A 1 96 ? -2.383 -8.558 11.238 1.00 77.19 96 TYR A N 1
ATOM 803 C CA . TYR A 1 96 ? -3.752 -8.431 11.712 1.00 77.19 96 TYR A CA 1
ATOM 804 C C . TYR A 1 96 ? -4.363 -7.184 11.071 1.00 77.19 96 TYR A C 1
ATOM 806 O O . TYR A 1 96 ? -4.086 -6.058 11.474 1.00 77.19 96 TYR A O 1
ATOM 814 N N . ASN A 1 97 ? -5.208 -7.387 10.064 1.00 84.88 97 ASN A N 1
ATOM 815 C CA . ASN A 1 97 ? -5.792 -6.332 9.228 1.00 84.88 97 ASN A CA 1
ATOM 816 C C . ASN A 1 97 ? -6.796 -5.413 9.960 1.00 84.88 97 ASN A C 1
ATOM 818 O O . ASN A 1 97 ? -7.475 -4.605 9.322 1.00 84.88 97 ASN A O 1
ATOM 822 N N . LEU A 1 98 ? -6.931 -5.562 11.285 1.00 86.06 98 LEU A N 1
ATOM 823 C CA . LEU A 1 98 ? -7.831 -4.800 12.161 1.00 86.06 98 LEU A CA 1
ATOM 824 C C . LEU A 1 98 ? -9.288 -4.775 11.663 1.00 86.06 98 LEU A C 1
ATOM 826 O O . LEU A 1 98 ? -10.010 -3.813 11.900 1.00 86.06 98 LEU A O 1
ATOM 830 N N . ASN A 1 99 ? -9.708 -5.832 10.955 1.00 89.00 99 ASN A N 1
ATOM 831 C CA . ASN A 1 99 ? -11.012 -5.940 10.293 1.00 89.00 99 ASN A CA 1
ATOM 832 C C . ASN A 1 99 ? -11.335 -4.763 9.344 1.00 89.00 99 ASN A C 1
ATOM 834 O O . ASN A 1 99 ? -12.484 -4.349 9.201 1.00 89.00 99 ASN A O 1
ATOM 838 N N . THR A 1 100 ? -10.309 -4.200 8.706 1.00 93.38 100 THR A N 1
ATOM 839 C CA . THR A 1 100 ? -10.451 -3.119 7.725 1.00 93.38 100 THR A CA 1
ATOM 840 C C . THR A 1 100 ? -10.225 -3.626 6.306 1.00 93.38 100 THR A C 1
ATOM 842 O O . THR A 1 100 ? -9.444 -4.559 6.072 1.00 93.38 100 THR A O 1
ATOM 845 N N . LYS A 1 101 ? -10.903 -2.980 5.353 1.00 96.06 101 LYS A N 1
ATOM 846 C CA . LYS A 1 101 ? -10.733 -3.237 3.920 1.00 96.06 101 LYS A CA 1
ATOM 847 C C . LYS A 1 101 ? -9.307 -2.895 3.472 1.00 96.06 101 LYS A C 1
ATOM 849 O O . LYS A 1 101 ? -8.620 -2.102 4.124 1.00 96.06 101 LYS A O 1
ATOM 854 N N . TYR A 1 102 ? -8.891 -3.508 2.367 1.00 97.19 102 TYR A N 1
ATOM 855 C CA . TYR A 1 102 ? -7.676 -3.123 1.657 1.00 97.19 102 TYR A CA 1
ATOM 856 C C . TYR A 1 102 ? -7.837 -1.713 1.091 1.00 97.19 102 TYR A C 1
ATOM 858 O O . TYR A 1 102 ? -8.885 -1.394 0.522 1.00 97.19 102 TYR A O 1
ATOM 866 N N . ASP A 1 103 ? -6.815 -0.883 1.250 1.00 97.50 103 ASP A N 1
ATOM 867 C CA . ASP A 1 103 ? -6.869 0.526 0.892 1.00 97.50 103 ASP A CA 1
ATOM 868 C C . ASP A 1 103 ? -5.787 0.917 -0.121 1.00 97.50 103 ASP A C 1
ATOM 870 O O . ASP A 1 103 ? -4.643 1.204 0.224 1.00 97.50 103 ASP A O 1
ATOM 874 N N . TYR A 1 104 ? -6.175 1.005 -1.394 1.00 97.81 104 TYR A N 1
ATOM 875 C CA . TYR A 1 104 ? -5.301 1.485 -2.470 1.00 97.81 104 TYR A CA 1
ATOM 876 C C . TYR A 1 104 ? -4.780 2.914 -2.249 1.00 97.81 104 TYR A C 1
ATOM 878 O O . TYR A 1 104 ? -3.715 3.262 -2.760 1.00 97.81 104 TYR A O 1
ATOM 886 N N . SER A 1 105 ? -5.527 3.730 -1.499 1.00 96.56 105 SER A N 1
ATOM 887 C CA . SER A 1 105 ? -5.202 5.124 -1.196 1.00 96.56 105 SER A CA 1
ATOM 888 C C . SER A 1 105 ? -4.416 5.300 0.102 1.00 96.56 105 SER A C 1
ATOM 890 O O . SER A 1 105 ? -4.089 6.431 0.451 1.00 96.56 105 SER A O 1
ATOM 892 N N . SER A 1 106 ? -4.077 4.213 0.801 1.00 96.06 106 SER A N 1
ATOM 893 C CA . SER A 1 106 ? -3.283 4.285 2.027 1.00 96.06 106 SER A CA 1
ATOM 894 C C . SER A 1 106 ? -1.924 4.918 1.743 1.00 96.06 106 SER A C 1
ATOM 896 O O . SER A 1 106 ? -1.258 4.571 0.763 1.00 96.06 106 SER A O 1
ATOM 898 N N . VAL A 1 107 ? -1.475 5.795 2.642 1.00 95.19 107 VAL A N 1
ATOM 899 C CA . VAL A 1 107 ? -0.124 6.386 2.581 1.00 95.19 107 VAL A CA 1
ATOM 900 C C . VAL A 1 107 ? 0.965 5.318 2.750 1.00 95.19 107 VAL A C 1
ATOM 902 O O . VAL A 1 107 ? 2.125 5.515 2.396 1.00 95.19 107 VAL A O 1
ATOM 905 N N . MET A 1 108 ? 0.580 4.146 3.267 1.00 94.56 108 MET A N 1
ATOM 906 C CA . MET A 1 108 ? 1.438 2.978 3.440 1.00 94.56 108 MET A CA 1
ATOM 907 C C . MET A 1 108 ? 1.510 2.092 2.190 1.00 94.56 108 MET A C 1
ATOM 909 O O . MET A 1 108 ? 2.263 1.113 2.189 1.00 94.56 108 MET A O 1
ATOM 913 N N . HIS A 1 109 ? 0.751 2.380 1.130 1.00 96.94 109 HIS A N 1
ATOM 914 C CA . HIS A 1 109 ? 0.773 1.597 -0.103 1.00 96.94 109 HIS A CA 1
ATOM 915 C C . HIS A 1 109 ? 1.904 2.066 -1.026 1.00 96.94 109 HIS A C 1
ATOM 917 O O . HIS A 1 109 ? 1.974 3.235 -1.384 1.00 96.94 109 HIS A O 1
ATOM 923 N N . TYR A 1 110 ? 2.768 1.159 -1.489 1.00 96.12 110 TYR A N 1
ATOM 924 C CA . TYR A 1 110 ? 3.776 1.522 -2.490 1.00 96.12 110 TYR A CA 1
ATOM 925 C C . TYR A 1 110 ? 3.171 1.829 -3.862 1.00 96.12 110 TYR A C 1
ATOM 927 O O . TYR A 1 110 ? 2.131 1.294 -4.248 1.00 96.12 110 TYR A O 1
ATOM 935 N N . GLY A 1 111 ? 3.869 2.666 -4.628 1.00 95.88 111 GLY A N 1
ATOM 936 C CA . GLY A 1 111 ? 3.541 2.920 -6.026 1.00 95.88 111 GLY A CA 1
ATOM 937 C C . GLY A 1 111 ? 3.813 1.722 -6.937 1.00 95.88 111 GLY A C 1
ATOM 938 O O . GLY A 1 111 ? 4.508 0.771 -6.581 1.00 95.88 111 GLY A O 1
ATOM 939 N N . ARG A 1 112 ? 3.292 1.816 -8.161 1.00 97.25 112 ARG A N 1
ATOM 940 C CA . ARG A 1 112 ? 3.345 0.765 -9.192 1.00 97.25 112 ARG A CA 1
ATOM 941 C C . ARG A 1 112 ? 4.741 0.292 -9.558 1.00 97.25 112 ARG A C 1
ATOM 943 O O . ARG A 1 112 ? 4.879 -0.850 -9.965 1.00 97.25 112 ARG A O 1
ATOM 950 N N . THR A 1 113 ? 5.741 1.163 -9.474 1.00 96.44 113 THR A N 1
ATOM 951 C CA . THR A 1 113 ? 7.112 0.894 -9.935 1.00 96.44 113 THR A CA 1
ATOM 952 C C . THR A 1 113 ? 8.107 0.697 -8.792 1.00 96.44 113 THR A C 1
ATOM 954 O O . THR A 1 113 ? 9.317 0.631 -9.011 1.00 96.44 113 THR A O 1
ATOM 957 N N . ALA A 1 114 ? 7.618 0.592 -7.551 1.00 94.31 114 ALA A N 1
ATOM 958 C CA . ALA A 1 114 ? 8.474 0.384 -6.389 1.00 94.31 114 ALA A CA 1
ATOM 959 C C . ALA A 1 114 ? 9.289 -0.910 -6.536 1.00 94.31 114 ALA A C 1
ATOM 961 O O . ALA A 1 114 ? 8.749 -1.938 -6.937 1.00 94.31 114 ALA A O 1
ATOM 962 N N . PHE A 1 115 ? 10.579 -0.870 -6.192 1.00 94.75 115 PHE A N 1
ATOM 963 C CA . PHE A 1 115 ? 11.499 -2.018 -6.278 1.00 94.75 115 PHE A CA 1
ATOM 964 C C . PHE A 1 115 ? 11.751 -2.556 -7.701 1.00 94.75 115 PHE A C 1
ATOM 966 O O . PHE A 1 115 ? 12.290 -3.657 -7.860 1.00 94.75 115 PHE A O 1
ATOM 973 N N . GLY A 1 116 ? 11.358 -1.794 -8.725 1.00 95.50 116 GLY A N 1
ATOM 974 C CA . GLY A 1 116 ? 11.501 -2.162 -10.128 1.00 95.50 116 GLY A CA 1
ATOM 975 C C . GLY A 1 116 ? 12.954 -2.317 -10.573 1.00 95.50 116 GLY A C 1
ATOM 976 O O . GLY A 1 116 ? 13.831 -1.582 -10.124 1.00 95.50 116 GLY A O 1
ATOM 977 N N . ILE A 1 117 ? 13.207 -3.259 -11.487 1.00 96.25 117 ILE A N 1
ATOM 978 C CA . ILE A 1 117 ? 14.510 -3.422 -12.162 1.00 96.25 117 ILE A CA 1
ATOM 979 C C . ILE A 1 117 ? 14.865 -2.160 -12.958 1.00 96.25 117 ILE A C 1
ATOM 981 O O . ILE A 1 117 ? 16.030 -1.770 -13.014 1.00 96.25 117 ILE A O 1
ATOM 985 N N . THR A 1 118 ? 13.860 -1.503 -13.538 1.00 96.00 118 THR A N 1
ATOM 986 C CA . THR A 1 118 ? 13.972 -0.174 -14.142 1.00 96.00 118 THR A CA 1
ATOM 987 C C . THR A 1 118 ? 12.933 0.775 -13.533 1.00 96.00 118 THR A C 1
ATOM 989 O O . THR A 1 118 ? 11.942 0.313 -12.961 1.00 96.00 118 THR A O 1
ATOM 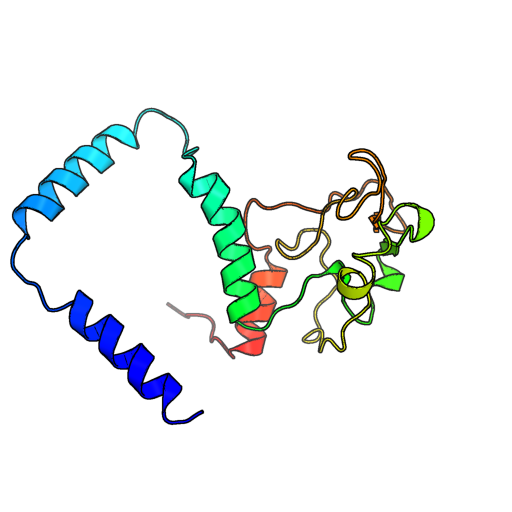992 N N . PRO A 1 119 ? 13.089 2.105 -13.675 1.00 91.94 119 PRO A N 1
ATOM 993 C CA . PRO A 1 119 ? 12.109 3.070 -13.164 1.00 91.94 119 PRO A CA 1
ATOM 994 C C . PRO A 1 119 ? 10.687 2.906 -13.733 1.00 91.94 119 PRO A C 1
ATOM 996 O O . PRO A 1 119 ? 9.729 3.396 -13.138 1.00 91.94 119 PRO A O 1
ATOM 999 N N . GLN A 1 120 ? 10.544 2.235 -14.881 1.00 95.19 120 GLN A N 1
ATOM 1000 C CA . GLN A 1 120 ? 9.275 1.980 -15.570 1.00 95.19 120 GLN A CA 1
ATOM 1001 C C . GLN A 1 120 ? 8.737 0.562 -15.331 1.00 95.19 120 GLN A C 1
ATOM 1003 O O . GLN A 1 120 ? 7.634 0.245 -15.772 1.00 95.19 120 GLN A O 1
ATOM 1008 N N . SER A 1 121 ? 9.499 -0.305 -14.660 1.00 95.88 121 SER A N 1
ATOM 1009 C CA . SER A 1 121 ? 9.073 -1.661 -14.331 1.00 95.88 121 SER A CA 1
ATOM 1010 C C . SER A 1 121 ? 7.864 -1.621 -13.401 1.00 95.88 121 SER A C 1
ATOM 1012 O O . SER A 1 121 ? 8.002 -1.339 -12.216 1.00 95.88 121 SER A O 1
ATOM 1014 N N . GLU A 1 122 ? 6.678 -1.940 -13.916 1.00 97.31 122 GLU A N 1
ATOM 1015 C CA . GLU A 1 122 ? 5.488 -2.089 -13.081 1.00 97.31 122 GLU A CA 1
ATOM 1016 C C . GLU A 1 122 ? 5.602 -3.368 -12.239 1.00 97.31 122 GLU A C 1
ATOM 1018 O O . GLU A 1 122 ? 5.534 -4.486 -12.754 1.00 97.31 122 GLU A O 1
ATOM 1023 N N . THR A 1 123 ? 5.790 -3.213 -10.934 1.00 97.81 123 THR A N 1
ATOM 1024 C CA . THR A 1 123 ? 5.955 -4.281 -9.945 1.00 97.81 123 THR A CA 1
ATOM 1025 C C . THR A 1 123 ? 4.655 -4.626 -9.227 1.00 97.81 123 THR A C 1
ATOM 1027 O O . THR A 1 123 ? 4.454 -5.788 -8.880 1.00 97.81 123 THR A O 1
ATOM 1030 N N . LEU A 1 124 ? 3.755 -3.655 -9.044 1.00 98.19 124 LEU A N 1
ATOM 1031 C CA . LEU A 1 124 ? 2.459 -3.828 -8.386 1.00 98.19 124 LEU A CA 1
ATOM 1032 C C . LEU A 1 124 ? 1.337 -3.345 -9.309 1.00 98.19 124 LEU A C 1
ATOM 1034 O O . LEU A 1 124 ? 1.300 -2.172 -9.677 1.00 98.19 124 LEU A O 1
ATOM 1038 N N . THR A 1 125 ? 0.396 -4.231 -9.632 1.00 98.38 125 THR A N 1
ATOM 1039 C CA . THR A 1 125 ? -0.755 -3.918 -10.491 1.00 98.38 125 THR A CA 1
ATOM 1040 C C . THR A 1 125 ? -2.063 -4.150 -9.730 1.00 98.38 125 THR A C 1
ATOM 1042 O O . THR A 1 125 ? -2.325 -5.292 -9.348 1.00 98.38 125 THR A O 1
ATOM 1045 N N . PRO A 1 126 ? -2.908 -3.124 -9.519 1.00 98.31 126 PRO A N 1
ATOM 1046 C CA . PRO A 1 126 ? -4.233 -3.303 -8.926 1.00 98.31 126 PRO A CA 1
ATOM 1047 C C . PRO A 1 126 ? -5.139 -4.216 -9.756 1.00 98.31 126 PRO A C 1
ATOM 1049 O O . PRO A 1 126 ? -5.077 -4.226 -10.986 1.00 98.31 126 PRO A O 1
ATOM 1052 N N . ILE A 1 127 ? -6.002 -4.971 -9.081 1.00 97.88 127 ILE A N 1
ATOM 1053 C CA . ILE A 1 127 ? -6.998 -5.858 -9.685 1.00 97.88 127 ILE A CA 1
ATOM 1054 C C . ILE A 1 127 ? -8.362 -5.682 -8.989 1.00 97.88 127 ILE A C 1
ATOM 1056 O O . ILE A 1 127 ? -8.422 -5.335 -7.813 1.00 97.88 127 ILE A O 1
ATOM 1060 N N . PRO A 1 128 ? -9.487 -5.878 -9.699 1.00 96.94 128 PRO A N 1
ATOM 1061 C CA . PRO A 1 128 ? -9.585 -6.199 -11.125 1.00 96.94 128 PRO A CA 1
ATOM 1062 C C . PRO A 1 128 ? -9.334 -4.993 -12.042 1.00 96.94 128 PRO A C 1
ATOM 1064 O O . PRO A 1 128 ? -9.108 -5.178 -13.232 1.00 96.94 128 PRO A O 1
ATOM 1067 N N . ASN A 1 129 ? -9.371 -3.769 -11.509 1.00 97.50 129 ASN A N 1
ATOM 1068 C CA . ASN A 1 129 ? -9.173 -2.555 -12.292 1.00 97.50 129 ASN A CA 1
ATOM 1069 C C . ASN A 1 129 ? -7.711 -2.080 -12.203 1.00 97.50 129 ASN A C 1
ATOM 1071 O O . ASN A 1 129 ? -7.339 -1.477 -11.194 1.00 97.50 129 ASN A O 1
ATOM 1075 N N . PRO A 1 130 ? -6.898 -2.256 -13.261 1.00 97.25 130 PRO A N 1
ATOM 1076 C CA . PRO A 1 130 ? -5.502 -1.851 -13.256 1.00 97.25 130 PRO A CA 1
ATOM 1077 C C . PRO A 1 130 ? -5.313 -0.339 -13.304 1.00 97.25 130 PRO A C 1
ATOM 1079 O O . PRO A 1 130 ? -4.173 0.083 -13.219 1.00 97.25 130 PRO A O 1
ATOM 1082 N N . ASN A 1 131 ? -6.358 0.487 -13.414 1.00 97.00 131 ASN A N 1
ATOM 1083 C CA . ASN A 1 131 ? -6.244 1.950 -13.462 1.00 97.00 131 ASN A CA 1
ATOM 1084 C C . ASN A 1 131 ? -6.393 2.624 -12.089 1.00 97.00 131 ASN A C 1
ATOM 1086 O O . ASN A 1 131 ? -6.271 3.842 -11.991 1.00 97.00 131 ASN A O 1
ATOM 1090 N N . VAL A 1 132 ? -6.645 1.859 -11.021 1.00 97.81 132 VAL A N 1
ATOM 1091 C CA . VAL A 1 132 ? -6.776 2.417 -9.666 1.00 97.81 132 VAL A CA 1
ATOM 1092 C C . VAL A 1 132 ? -5.456 3.084 -9.239 1.00 97.81 132 VAL A C 1
ATOM 1094 O O . VAL A 1 132 ? -4.399 2.455 -9.344 1.00 97.81 132 VAL A O 1
ATOM 1097 N N . PRO A 1 133 ? -5.458 4.349 -8.785 1.00 96.62 133 PRO A N 1
ATOM 1098 C CA . PRO A 1 133 ? -4.239 5.006 -8.326 1.00 96.62 133 PRO A CA 1
ATOM 1099 C C . PRO A 1 133 ? -3.729 4.360 -7.030 1.00 96.62 133 PRO A C 1
ATOM 1101 O O . PRO A 1 133 ? -4.513 4.055 -6.136 1.00 96.62 133 PRO A O 1
ATOM 1104 N N . ILE A 1 134 ? -2.412 4.163 -6.942 1.00 97.31 134 ILE A N 1
ATOM 1105 C CA . ILE A 1 134 ? -1.703 3.642 -5.763 1.00 97.31 134 ILE A CA 1
ATOM 1106 C C . ILE A 1 134 ? -0.382 4.393 -5.586 1.00 97.31 134 ILE A C 1
ATOM 1108 O O . ILE A 1 134 ? 0.177 4.889 -6.569 1.00 97.31 134 ILE A O 1
ATOM 1112 N N . GLY A 1 135 ? 0.147 4.434 -4.362 1.00 94.25 135 GLY A N 1
ATOM 1113 C CA . GLY A 1 135 ? 1.420 5.106 -4.077 1.00 94.25 135 GLY A CA 1
ATOM 1114 C C . GLY A 1 135 ? 1.305 6.598 -3.805 1.00 94.25 135 GLY A C 1
ATOM 1115 O O . GLY A 1 135 ? 2.281 7.318 -4.002 1.00 94.25 135 GLY A O 1
ATOM 1116 N N . GLN A 1 136 ? 0.124 7.070 -3.398 1.00 91.56 136 GLN A N 1
ATOM 1117 C CA . GLN A 1 136 ? -0.018 8.439 -2.920 1.00 91.56 136 GLN A CA 1
ATOM 1118 C C . GLN A 1 136 ? 0.814 8.625 -1.646 1.00 91.56 136 GLN A C 1
ATOM 1120 O O . GLN A 1 136 ? 0.900 7.719 -0.819 1.00 91.56 136 GLN A O 1
ATOM 1125 N N . ASN A 1 137 ? 1.419 9.796 -1.494 1.00 86.50 137 ASN A N 1
ATOM 1126 C CA . ASN A 1 137 ? 2.209 10.144 -0.321 1.00 86.50 137 ASN A CA 1
ATOM 1127 C C . ASN A 1 137 ? 1.731 11.433 0.361 1.00 86.50 137 ASN A C 1
ATOM 1129 O O . ASN A 1 137 ? 2.362 11.853 1.309 1.00 86.50 137 ASN A O 1
ATOM 1133 N N . VAL A 1 138 ? 0.615 12.027 -0.065 1.00 86.94 138 VAL A N 1
ATOM 1134 C CA . VAL A 1 138 ? 0.144 13.349 0.390 1.00 86.94 138 VAL A CA 1
ATOM 1135 C C . VAL A 1 138 ? -0.328 13.337 1.850 1.00 86.94 138 VAL A C 1
ATOM 1137 O O . VAL A 1 138 ? -0.247 14.348 2.542 1.00 86.94 138 VAL A O 1
ATOM 1140 N N . GLY A 1 139 ? -0.869 12.217 2.333 1.00 87.75 139 GLY A N 1
ATOM 1141 C CA . GLY A 1 139 ? -1.350 12.127 3.710 1.00 87.75 139 GLY A CA 1
ATOM 1142 C C . GLY A 1 139 ? -2.097 10.838 4.018 1.00 87.75 139 GLY A C 1
ATOM 1143 O O . GLY A 1 139 ? -2.342 10.026 3.133 1.00 87.75 139 GLY A O 1
ATOM 1144 N N . MET A 1 140 ? -2.454 10.643 5.290 1.00 92.19 140 MET A N 1
ATOM 1145 C CA . MET A 1 140 ? -3.213 9.468 5.735 1.00 92.19 140 MET A CA 1
ATOM 1146 C C . MET A 1 140 ? -4.592 9.413 5.077 1.00 92.19 140 MET A C 1
ATOM 1148 O O . MET A 1 140 ? -5.298 10.421 5.030 1.00 92.19 140 MET A O 1
ATOM 1152 N N . SER A 1 141 ? -4.996 8.225 4.635 1.00 95.12 141 SER A N 1
ATOM 1153 C CA . SER A 1 141 ? -6.375 7.977 4.226 1.00 95.12 141 SER A CA 1
ATOM 1154 C C . SER A 1 141 ? -7.313 7.887 5.438 1.00 95.12 141 SER A C 1
ATOM 1156 O O . SER A 1 141 ? -6.884 7.713 6.586 1.00 95.12 141 SER A O 1
ATOM 1158 N N . ASP A 1 142 ? -8.624 7.905 5.190 1.00 95.25 142 ASP A N 1
ATOM 1159 C CA . ASP A 1 142 ? -9.623 7.654 6.235 1.00 95.25 142 ASP A CA 1
ATOM 1160 C C . ASP A 1 142 ? -9.435 6.278 6.899 1.00 95.25 142 ASP A C 1
ATOM 1162 O O . ASP A 1 142 ? -9.688 6.116 8.097 1.00 95.25 142 ASP A O 1
ATOM 1166 N N . ILE A 1 143 ? -8.967 5.277 6.141 1.00 95.19 143 ILE A N 1
ATOM 1167 C CA . ILE A 1 143 ? -8.722 3.924 6.652 1.00 95.19 143 ILE A CA 1
ATOM 1168 C C . ILE A 1 143 ? -7.434 3.883 7.481 1.00 95.19 143 ILE A C 1
ATOM 1170 O O . ILE A 1 143 ? -7.424 3.214 8.515 1.00 95.19 143 ILE A O 1
ATOM 1174 N N . ASP A 1 144 ? -6.387 4.619 7.103 1.00 94.00 144 ASP A N 1
ATOM 1175 C CA . ASP A 1 144 ? -5.175 4.762 7.919 1.00 94.00 144 ASP A CA 1
ATOM 1176 C C . ASP A 1 144 ? -5.527 5.342 9.300 1.00 94.00 144 ASP A C 1
ATOM 1178 O O . ASP A 1 144 ? -5.201 4.754 10.335 1.00 94.00 144 ASP A O 1
ATOM 1182 N N . ILE A 1 145 ? -6.296 6.438 9.328 1.00 93.12 145 ILE A N 1
ATOM 1183 C CA . ILE A 1 145 ? -6.765 7.080 10.567 1.00 93.12 145 ILE A CA 1
ATOM 1184 C C . ILE A 1 145 ? -7.647 6.123 11.379 1.00 93.12 145 ILE A C 1
ATOM 1186 O O . ILE A 1 145 ? -7.482 5.986 12.596 1.00 93.12 145 ILE A O 1
ATOM 1190 N N . LEU A 1 146 ? -8.580 5.427 10.722 1.00 93.06 146 LEU A N 1
ATOM 1191 C CA . LEU A 1 146 ? -9.444 4.440 11.367 1.00 93.06 146 LEU A CA 1
ATOM 1192 C C . LEU A 1 146 ? -8.629 3.323 12.026 1.00 93.06 146 LEU A C 1
ATOM 1194 O O . LEU A 1 146 ? -8.903 2.960 13.169 1.00 93.06 146 LEU A O 1
ATOM 1198 N N . ARG A 1 147 ? -7.616 2.791 11.340 1.00 92.12 147 ARG A N 1
ATOM 1199 C CA . ARG A 1 147 ? -6.760 1.722 11.864 1.00 92.12 147 ARG A CA 1
ATOM 1200 C C . ARG A 1 147 ? -5.960 2.173 13.078 1.00 92.12 147 ARG A C 1
ATOM 1202 O O . ARG A 1 147 ? -5.908 1.429 14.057 1.00 92.12 147 ARG A O 1
ATOM 1209 N N . VAL A 1 148 ? -5.405 3.386 13.055 1.00 91.88 148 VAL A N 1
ATOM 1210 C CA . VAL A 1 148 ? -4.750 3.990 14.229 1.00 91.88 148 VAL A CA 1
ATOM 1211 C C . VAL A 1 148 ? -5.733 4.060 15.398 1.00 91.88 148 VAL A C 1
ATOM 1213 O O . VAL A 1 148 ? -5.427 3.593 16.495 1.00 91.88 148 VAL A O 1
ATOM 1216 N N . ASN A 1 149 ? -6.948 4.555 15.156 1.00 91.19 149 ASN A N 1
ATOM 1217 C CA . ASN A 1 149 ? -7.972 4.672 16.191 1.00 91.19 149 ASN A CA 1
ATOM 1218 C C . ASN A 1 149 ? -8.411 3.315 16.760 1.00 91.19 149 ASN A C 1
ATOM 1220 O O . ASN A 1 149 ? -8.592 3.202 17.972 1.00 91.19 149 ASN A O 1
ATOM 1224 N N . ILE A 1 150 ? -8.550 2.281 15.922 1.00 88.69 150 ILE A N 1
ATOM 1225 C CA . ILE A 1 150 ? -8.878 0.915 16.363 1.00 88.69 150 ILE A CA 1
ATOM 1226 C C . ILE A 1 150 ? -7.738 0.344 17.215 1.00 88.69 150 ILE A C 1
ATOM 1228 O O . ILE A 1 150 ? -7.990 -0.166 18.307 1.00 88.69 150 ILE A O 1
ATOM 1232 N N . LEU A 1 151 ? -6.492 0.447 16.741 1.00 89.81 151 LEU A N 1
ATOM 1233 C CA . LEU A 1 151 ? -5.325 -0.133 17.407 1.00 89.81 151 LEU A CA 1
ATOM 1234 C C . LEU A 1 151 ? -5.081 0.496 18.787 1.00 89.81 151 LEU A C 1
ATOM 1236 O O . LEU A 1 151 ? -4.864 -0.221 19.764 1.00 89.81 151 LEU A O 1
ATOM 1240 N N . TYR A 1 152 ? -5.176 1.825 18.878 1.00 89.88 152 TYR A N 1
ATOM 1241 C CA . TYR A 1 152 ? -4.948 2.579 20.116 1.00 89.88 152 TYR A CA 1
ATOM 1242 C C . TYR A 1 152 ? -6.220 2.847 20.928 1.00 89.88 152 TYR A C 1
ATOM 1244 O O . TYR A 1 152 ? -6.154 3.490 21.976 1.00 89.88 152 TYR A O 1
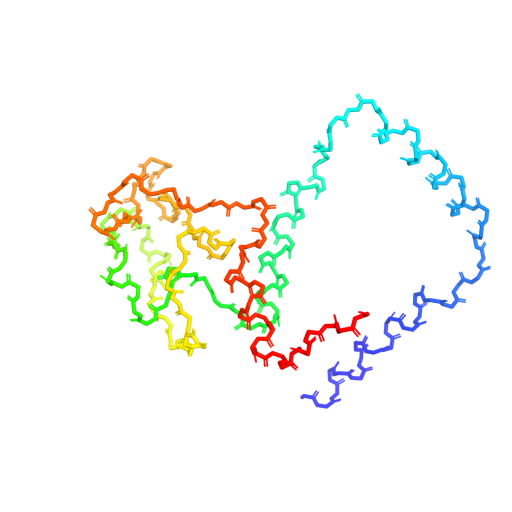ATOM 1252 N N . LYS A 1 153 ? -7.373 2.316 20.494 1.00 89.50 153 LYS A N 1
ATOM 1253 C CA . LYS A 1 153 ? -8.681 2.463 21.159 1.00 89.50 153 LYS A CA 1
ATOM 1254 C C . LYS A 1 153 ? -9.037 3.928 21.437 1.00 89.50 153 LYS A C 1
ATOM 1256 O O . LYS A 1 153 ? -9.568 4.262 22.501 1.00 89.50 153 LYS A O 1
ATOM 1261 N N . CYS A 1 154 ? -8.739 4.801 20.479 1.00 87.62 154 CYS A N 1
ATOM 1262 C CA . CYS A 1 154 ? -9.063 6.216 20.573 1.00 87.62 154 CYS A CA 1
ATOM 1263 C C . CYS A 1 154 ? -10.586 6.380 20.641 1.00 87.62 154 CYS A C 1
ATOM 1265 O O . 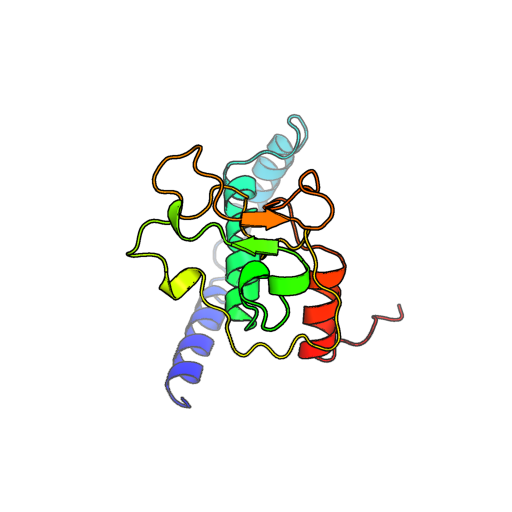CYS A 1 154 ? -11.321 5.874 19.790 1.00 87.62 154 CYS A O 1
ATOM 1267 N N . LYS A 1 155 ? -11.077 7.099 21.653 1.00 80.62 155 LYS A N 1
ATOM 1268 C CA . LYS A 1 155 ? -12.486 7.497 21.709 1.00 80.62 155 LYS A CA 1
ATOM 1269 C C . LYS A 1 155 ? -12.700 8.642 20.723 1.00 80.62 155 LYS A C 1
ATOM 1271 O O . LYS A 1 155 ? -11.855 9.531 20.633 1.00 80.62 155 LYS A O 1
ATOM 1276 N N . LYS A 1 156 ? -13.838 8.654 20.019 1.00 64.31 156 LYS A N 1
ATOM 1277 C CA . LYS A 1 156 ? -14.277 9.875 19.332 1.00 64.31 156 LYS A CA 1
ATOM 1278 C C . LYS A 1 156 ? -14.362 10.982 20.378 1.00 64.31 156 LYS A C 1
ATOM 1280 O O . LYS A 1 156 ? -15.018 10.798 21.402 1.00 64.31 156 LYS A O 1
ATOM 1285 N N . TYR A 1 157 ? -13.681 12.094 20.130 1.00 48.59 157 TYR A N 1
ATOM 1286 C CA . TYR A 1 157 ? -13.831 13.284 20.950 1.00 48.59 157 TYR A CA 1
ATOM 1287 C C . TYR A 1 157 ? -15.250 13.812 20.722 1.00 48.59 157 TYR A C 1
ATOM 1289 O O . TYR A 1 157 ? -15.555 14.348 19.660 1.00 48.59 157 TYR A O 1
ATOM 1297 N N . THR A 1 158 ? -16.148 13.557 21.669 1.00 50.59 158 THR A N 1
ATOM 1298 C CA . THR A 1 158 ? -17.459 14.204 21.726 1.00 50.59 158 THR A CA 1
ATOM 1299 C C . THR A 1 158 ? -17.239 15.546 22.410 1.00 50.59 158 THR A C 1
ATOM 1301 O O . THR A 1 158 ? -17.273 15.618 23.639 1.00 50.59 158 THR A O 1
ATOM 1304 N N . GLY A 1 159 ? -16.862 16.546 21.614 1.00 37.47 159 GLY A N 1
ATOM 1305 C CA . GLY A 1 159 ? -16.891 17.949 22.027 1.00 37.47 159 GLY A CA 1
ATOM 1306 C C . GLY A 1 159 ? -18.319 18.464 22.054 1.00 37.47 159 GLY A C 1
ATOM 1307 O O . GLY A 1 159 ? -19.113 17.985 21.211 1.00 37.47 159 GLY A O 1
#